Protein AF-A0A968UCP7-F1 (afdb_monomer_lite)

pLDDT: mean 71.87, std 8.46, range [51.84, 84.06]

Secondary structure (DSSP, 8-state):
-PPPPPTT-S------HHHHHHHHHHHHHHHHHHHHHHT-----HHHHHHHHHHHHHHHHHHHHHHHHHH-GGG-

Structure (mmCIF, N/CA/C/O backbone):
dat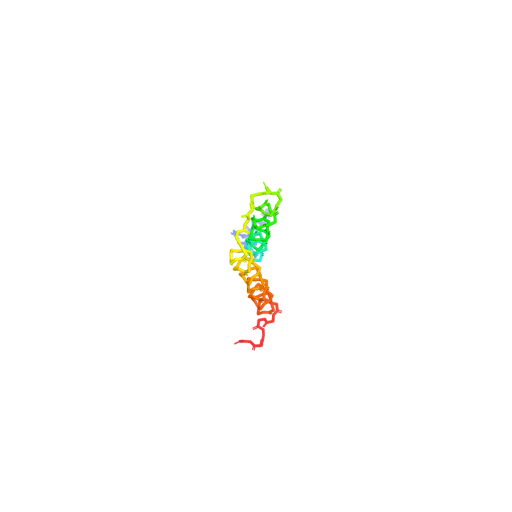a_AF-A0A968UCP7-F1
#
_entry.id   AF-A0A968UCP7-F1
#
loop_
_atom_site.group_PDB
_atom_site.id
_atom_site.type_symbol
_atom_site.label_atom_id
_atom_site.label_alt_id
_atom_site.label_comp_id
_atom_site.label_asym_id
_atom_site.label_entity_id
_atom_site.label_seq_id
_atom_site.pdbx_PDB_ins_code
_atom_site.Cartn_x
_atom_site.Cartn_y
_atom_site.Cartn_z
_atom_site.occupancy
_atom_site.B_iso_or_equiv
_atom_site.auth_seq_id
_atom_site.auth_comp_id
_atom_site.auth_asym_id
_atom_site.auth_atom_id
_atom_site.pdbx_PDB_model_num
ATOM 1 N N . MET A 1 1 ? -58.799 10.468 12.479 1.00 51.84 1 MET A N 1
ATOM 2 C CA . MET A 1 1 ? -57.530 11.215 12.633 1.00 51.84 1 MET A CA 1
ATOM 3 C C . MET A 1 1 ? -56.400 10.200 12.765 1.00 51.84 1 MET A C 1
ATOM 5 O O . MET A 1 1 ? -56.335 9.509 13.771 1.00 51.84 1 MET A O 1
ATOM 9 N N . LYS A 1 2 ? -55.603 10.000 11.707 1.00 63.62 2 LYS A N 1
ATOM 10 C CA . LYS A 1 2 ? -54.488 9.033 11.676 1.00 63.62 2 LYS A CA 1
ATOM 11 C C . LYS A 1 2 ? -53.259 9.701 12.320 1.00 63.62 2 LYS A C 1
ATOM 13 O O . LYS A 1 2 ? -52.941 10.817 11.907 1.00 63.62 2 LYS A O 1
ATOM 18 N N . PRO A 1 3 ? -52.596 9.099 13.321 1.00 71.81 3 PRO A N 1
ATOM 19 C CA . PRO A 1 3 ? -51.464 9.741 13.983 1.00 71.81 3 PRO A CA 1
ATOM 20 C C . PRO A 1 3 ? -50.286 9.877 13.009 1.00 71.81 3 PRO A C 1
ATOM 22 O O . PRO A 1 3 ? -49.995 8.954 12.246 1.00 71.81 3 PRO A O 1
ATOM 25 N N . ARG A 1 4 ? -49.633 11.047 13.013 1.00 71.56 4 ARG A N 1
ATOM 26 C CA . ARG A 1 4 ? -48.410 11.280 12.235 1.00 71.56 4 ARG A CA 1
ATOM 27 C C . ARG A 1 4 ? -47.259 10.470 12.848 1.00 71.56 4 ARG A C 1
ATOM 29 O O . ARG A 1 4 ? -47.096 10.517 14.067 1.00 71.56 4 ARG A O 1
ATOM 36 N N . PRO A 1 5 ? -46.475 9.742 12.038 1.00 73.25 5 PRO A N 1
ATOM 37 C CA . PRO A 1 5 ? -45.315 9.015 12.534 1.00 73.25 5 PRO A CA 1
ATOM 38 C C . PRO A 1 5 ? -44.234 9.996 13.033 1.00 73.25 5 PRO A C 1
ATOM 40 O O . PRO A 1 5 ? -44.103 11.089 12.474 1.00 73.25 5 PRO A O 1
ATOM 43 N N . PRO A 1 6 ? -43.475 9.648 14.089 1.00 71.94 6 PRO A N 1
ATOM 44 C CA . PRO A 1 6 ? -42.436 10.513 14.641 1.00 71.94 6 PRO A CA 1
ATOM 45 C C . PRO A 1 6 ? -41.281 10.700 13.645 1.00 71.94 6 PRO A C 1
ATOM 47 O O . PRO A 1 6 ? -40.901 9.768 12.937 1.00 71.94 6 PRO A O 1
ATOM 50 N N . ALA A 1 7 ? -40.694 11.901 13.625 1.00 68.00 7 ALA A N 1
ATOM 51 C CA . ALA A 1 7 ? -39.654 12.362 12.692 1.00 68.00 7 ALA A CA 1
ATOM 52 C C . ALA A 1 7 ? -38.280 11.650 12.809 1.00 68.00 7 ALA A C 1
ATOM 54 O O . ALA A 1 7 ? -37.266 12.198 12.393 1.00 68.00 7 ALA A O 1
ATOM 55 N N . ASN A 1 8 ? -38.231 10.442 13.375 1.00 65.44 8 ASN A N 1
ATOM 56 C CA . ASN A 1 8 ? -37.007 9.698 13.696 1.00 65.44 8 ASN A CA 1
ATOM 57 C C . ASN A 1 8 ? -36.970 8.282 13.082 1.00 65.44 8 ASN A C 1
ATOM 59 O O . ASN A 1 8 ? -36.270 7.405 13.570 1.00 65.44 8 ASN A O 1
ATOM 63 N N . LEU A 1 9 ? -37.730 8.041 12.007 1.00 63.38 9 LEU A N 1
ATOM 64 C CA . LEU A 1 9 ? -37.791 6.740 11.321 1.00 63.38 9 LEU A CA 1
ATOM 65 C C . LEU A 1 9 ? -36.833 6.603 10.130 1.00 63.38 9 LEU A C 1
ATOM 67 O O . LEU A 1 9 ? -36.962 5.649 9.365 1.00 63.38 9 LEU A O 1
ATOM 71 N N . LEU A 1 10 ? -35.882 7.523 9.944 1.00 65.44 10 LEU A N 1
ATOM 72 C CA . LEU A 1 10 ? -34.843 7.303 8.946 1.00 65.44 10 LEU A CA 1
ATOM 73 C C . LEU A 1 10 ? -33.738 6.453 9.588 1.00 65.44 10 LEU A C 1
ATOM 75 O O . LEU A 1 10 ? -33.082 6.938 10.512 1.00 65.44 10 LEU A O 1
ATOM 79 N N . PRO A 1 11 ? -33.536 5.193 9.159 1.00 62.06 11 PRO A N 1
ATOM 80 C CA . PRO A 1 11 ? -32.417 4.404 9.644 1.00 62.06 11 PRO A CA 1
ATOM 81 C C . PRO A 1 11 ? -31.131 5.184 9.343 1.00 62.06 11 PRO A C 1
ATOM 83 O O . PRO A 1 11 ? -30.957 5.620 8.199 1.00 62.06 11 PRO A O 1
ATOM 86 N N . PRO A 1 12 ? -30.229 5.394 10.321 1.00 57.88 12 PRO A N 1
ATOM 87 C CA . PRO A 1 12 ? -28.892 5.846 9.994 1.00 57.88 12 PRO A CA 1
ATOM 88 C C . PRO A 1 12 ? -28.328 4.755 9.095 1.0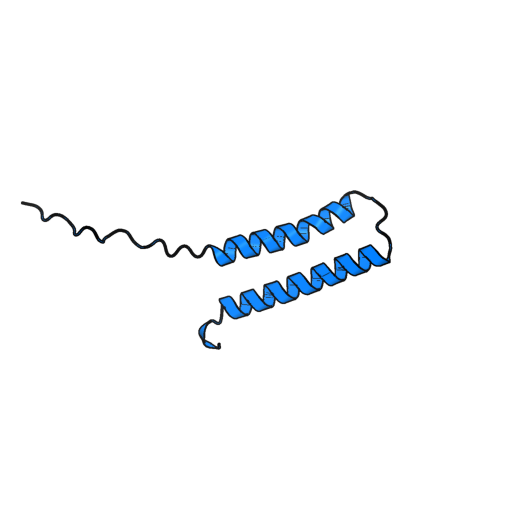0 57.88 12 PRO A C 1
ATOM 90 O O . PRO A 1 12 ? -28.139 3.622 9.538 1.00 57.88 12 PRO A O 1
ATOM 93 N N . ALA A 1 13 ? -28.161 5.061 7.808 1.00 56.38 13 ALA A N 1
ATOM 94 C CA . ALA A 1 13 ? -27.432 4.206 6.897 1.00 56.38 13 ALA A CA 1
ATOM 95 C C . ALA A 1 13 ? -26.044 4.051 7.522 1.00 56.38 13 ALA A C 1
ATOM 97 O O . ALA A 1 13 ? -25.203 4.942 7.418 1.00 56.38 13 ALA A O 1
ATOM 98 N N . ALA A 1 14 ? -25.860 2.968 8.284 1.00 56.66 14 ALA A N 1
ATOM 99 C CA . ALA A 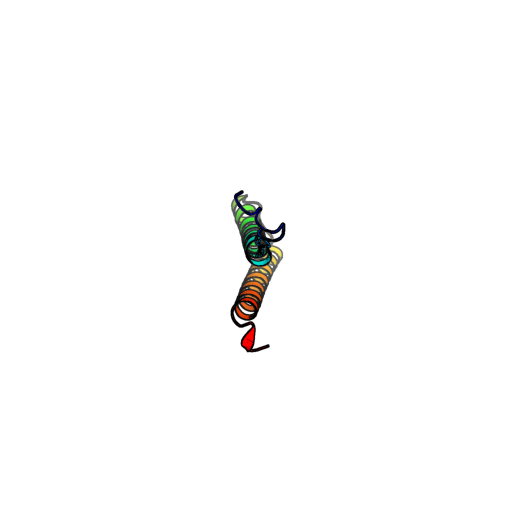1 14 ? -24.613 2.570 8.911 1.00 56.66 14 ALA A CA 1
ATOM 100 C C . ALA A 1 14 ? -23.720 2.112 7.771 1.00 56.66 14 ALA A C 1
ATOM 102 O O . ALA A 1 14 ? -23.582 0.937 7.433 1.00 56.66 14 ALA A O 1
ATOM 103 N N . GLN A 1 15 ? -23.237 3.122 7.078 1.00 60.03 15 GLN A N 1
ATOM 104 C CA . GLN A 1 15 ? -22.611 3.036 5.801 1.00 60.03 15 GLN A CA 1
ATOM 105 C C . GLN A 1 15 ? -21.218 2.479 6.056 1.00 60.03 15 GLN A C 1
ATOM 107 O O . GLN A 1 15 ? -20.271 3.198 6.375 1.00 60.03 15 GLN A O 1
ATOM 112 N N . SER A 1 16 ? -21.108 1.158 5.958 1.00 55.75 16 SER A N 1
ATOM 113 C CA . SER A 1 16 ? -19.872 0.403 6.146 1.00 55.75 16 SER A CA 1
ATOM 114 C C . SER A 1 16 ? -18.969 0.572 4.911 1.00 55.75 16 SER A C 1
ATOM 116 O O . SER A 1 16 ? -18.535 -0.387 4.280 1.00 55.75 16 SER A O 1
ATOM 118 N N . PHE A 1 17 ? -18.684 1.824 4.540 1.00 60.78 17 PHE A N 1
ATOM 119 C CA . PHE A 1 17 ? -17.794 2.196 3.440 1.00 60.78 17 PHE A CA 1
ATOM 120 C C . PHE A 1 17 ? -16.326 1.760 3.581 1.00 60.78 17 PHE A C 1
ATOM 122 O O . PHE A 1 17 ? -15.714 1.538 2.533 1.00 60.78 17 PHE A O 1
ATOM 129 N N . PRO A 1 18 ? -15.728 1.601 4.785 1.00 65.75 18 PRO A N 1
ATOM 130 C CA . PRO A 1 18 ? -14.291 1.344 4.886 1.00 65.75 18 PRO A CA 1
ATOM 131 C C . PRO A 1 18 ? -13.849 0.088 4.134 1.00 65.75 18 PRO A C 1
ATOM 133 O O . PRO A 1 18 ? -12.829 0.103 3.454 1.00 65.75 18 PRO A O 1
ATOM 136 N N . ARG A 1 19 ? -14.651 -0.985 4.189 1.00 69.12 19 ARG A N 1
ATOM 137 C CA . ARG A 1 19 ? -14.315 -2.263 3.543 1.00 69.12 19 ARG A CA 1
ATOM 138 C C . ARG A 1 19 ? -14.277 -2.156 2.020 1.00 69.12 19 ARG A C 1
ATOM 140 O O . ARG A 1 19 ? -13.383 -2.721 1.402 1.00 69.12 19 ARG A O 1
ATOM 147 N N . VAL A 1 20 ? -15.215 -1.421 1.420 1.00 71.75 20 VAL A N 1
ATOM 148 C CA . VAL A 1 20 ? -15.309 -1.293 -0.043 1.00 71.75 20 VAL A CA 1
ATOM 149 C C . VAL A 1 20 ? -14.181 -0.419 -0.581 1.00 71.75 20 VAL A C 1
ATOM 151 O O . VAL A 1 20 ? -13.520 -0.807 -1.539 1.00 71.75 20 VAL A O 1
ATOM 154 N N . VAL A 1 21 ? -13.907 0.718 0.069 1.00 72.31 21 VAL A N 1
ATOM 155 C CA . VAL A 1 21 ? -12.802 1.612 -0.316 1.00 72.31 21 VAL A CA 1
ATOM 156 C C . VAL A 1 21 ? -11.457 0.900 -0.177 1.00 72.31 21 VAL A C 1
ATOM 158 O O . VAL A 1 21 ? -10.611 1.006 -1.060 1.00 72.31 21 VAL A O 1
ATOM 161 N N . PHE A 1 22 ? -11.277 0.115 0.885 1.00 76.00 22 PHE A N 1
ATOM 162 C CA . PHE A 1 22 ? -10.059 -0.658 1.105 1.00 76.00 22 PHE A CA 1
ATOM 163 C C . PHE A 1 22 ? -9.838 -1.732 0.035 1.00 76.00 22 PHE A C 1
ATOM 165 O O . PHE A 1 22 ? -8.742 -1.862 -0.511 1.00 76.00 22 PHE A O 1
ATOM 172 N N . LEU A 1 23 ? -10.890 -2.477 -0.304 1.00 77.00 23 LEU A N 1
ATOM 173 C CA . LEU A 1 23 ? -10.828 -3.517 -1.326 1.00 77.00 23 LEU A CA 1
ATOM 174 C C . LEU A 1 23 ? -10.581 -2.919 -2.718 1.00 77.00 23 LEU A C 1
ATOM 176 O O . LEU A 1 23 ? -9.797 -3.463 -3.497 1.00 77.00 23 LEU A O 1
ATOM 180 N N . PHE A 1 24 ? -11.172 -1.757 -3.000 1.00 79.62 24 PHE A N 1
ATOM 181 C CA . PHE A 1 24 ? -10.907 -0.990 -4.214 1.00 79.62 24 PHE A CA 1
ATOM 182 C C . PHE A 1 24 ? -9.450 -0.511 -4.277 1.00 79.62 24 PHE A C 1
ATOM 184 O O . PHE A 1 24 ? -8.810 -0.656 -5.314 1.00 79.62 24 PHE A O 1
ATOM 191 N N . LEU A 1 25 ? -8.892 -0.025 -3.161 1.00 74.94 25 LEU A N 1
ATOM 192 C CA . LEU A 1 25 ? -7.490 0.392 -3.065 1.00 74.94 25 LEU A CA 1
ATOM 193 C C . LEU A 1 25 ? -6.527 -0.788 -3.273 1.00 74.94 25 LEU A C 1
ATOM 195 O O . LEU A 1 25 ? -5.576 -0.667 -4.038 1.00 74.94 25 LEU A O 1
ATOM 199 N N . CYS A 1 26 ? -6.795 -1.941 -2.649 1.00 77.06 26 CYS A N 1
ATOM 200 C CA . CYS A 1 26 ? -5.990 -3.155 -2.827 1.00 77.06 26 CYS A CA 1
ATOM 201 C C . CYS A 1 26 ? -6.027 -3.640 -4.277 1.00 77.06 26 CYS A C 1
ATOM 203 O O . CYS A 1 26 ? -4.995 -3.979 -4.848 1.00 77.06 26 CYS A O 1
ATOM 205 N N . THR A 1 27 ? -7.210 -3.622 -4.892 1.00 78.00 27 THR A N 1
ATOM 206 C CA . THR A 1 27 ? -7.368 -3.983 -6.304 1.00 78.00 27 THR A CA 1
ATOM 207 C C . THR A 1 27 ? -6.609 -3.001 -7.194 1.00 78.00 27 THR A C 1
ATOM 209 O O . THR A 1 27 ? -5.872 -3.425 -8.076 1.00 78.00 27 THR A O 1
ATOM 212 N N . ASN A 1 28 ? -6.706 -1.694 -6.932 1.00 75.75 28 ASN A N 1
ATOM 213 C CA . ASN A 1 28 ? -5.982 -0.670 -7.684 1.00 75.75 28 ASN A CA 1
ATOM 214 C C . ASN A 1 28 ? -4.457 -0.844 -7.567 1.00 75.75 28 ASN A C 1
ATOM 216 O O . ASN A 1 28 ? -3.749 -0.784 -8.572 1.00 75.75 28 ASN A O 1
ATOM 220 N N . LEU A 1 29 ? -3.968 -1.160 -6.365 1.00 73.38 29 LEU A N 1
ATOM 221 C CA . LEU A 1 29 ? -2.546 -1.369 -6.112 1.00 73.38 29 LEU A CA 1
ATOM 222 C C . LEU A 1 29 ? -2.002 -2.687 -6.680 1.00 73.38 29 LEU A C 1
ATOM 224 O O . LEU A 1 29 ? -0.810 -2.767 -6.945 1.00 73.38 29 LEU A O 1
ATOM 228 N N . LEU A 1 30 ? -2.838 -3.707 -6.887 1.00 73.44 30 LEU A N 1
ATOM 229 C CA . LEU A 1 30 ? -2.456 -4.938 -7.593 1.00 73.44 30 LEU A CA 1
ATOM 230 C C . LEU A 1 30 ? -2.505 -4.764 -9.117 1.00 73.44 30 LEU A C 1
ATOM 232 O O . LEU A 1 30 ? -1.656 -5.292 -9.835 1.00 73.44 30 LEU A O 1
ATOM 236 N N . VAL A 1 31 ? -3.483 -4.005 -9.616 1.00 73.62 31 VAL A N 1
ATOM 237 C CA . VAL A 1 31 ? -3.673 -3.766 -11.052 1.00 73.62 31 VAL A CA 1
ATOM 238 C C . VAL A 1 31 ? -2.579 -2.860 -11.614 1.00 73.62 31 VAL A C 1
ATOM 240 O O . VAL A 1 31 ? -2.102 -3.128 -12.709 1.00 73.62 31 VAL A O 1
ATOM 243 N N . ALA A 1 32 ? -2.115 -1.844 -10.880 1.00 71.62 32 ALA A N 1
ATOM 244 C CA . ALA A 1 32 ? -1.027 -0.971 -11.335 1.00 71.62 32 ALA A CA 1
ATOM 245 C C . ALA A 1 32 ? 0.266 -1.737 -11.738 1.00 71.62 32 ALA A C 1
ATOM 247 O O . ALA A 1 32 ? 0.701 -1.580 -12.879 1.00 71.62 32 ALA A O 1
ATOM 248 N N . PRO A 1 33 ? 0.857 -2.612 -10.896 1.00 65.25 33 PRO A N 1
ATOM 249 C CA . PRO A 1 33 ? 1.985 -3.465 -11.278 1.00 65.25 33 PRO A CA 1
ATOM 250 C C . PRO A 1 33 ? 1.643 -4.484 -12.367 1.00 65.25 33 PRO A C 1
ATOM 252 O O . PRO A 1 33 ? 2.487 -4.750 -13.219 1.00 65.25 33 PRO A O 1
ATOM 255 N N . ALA A 1 34 ? 0.433 -5.055 -12.364 1.00 68.44 34 ALA A N 1
ATOM 256 C CA . ALA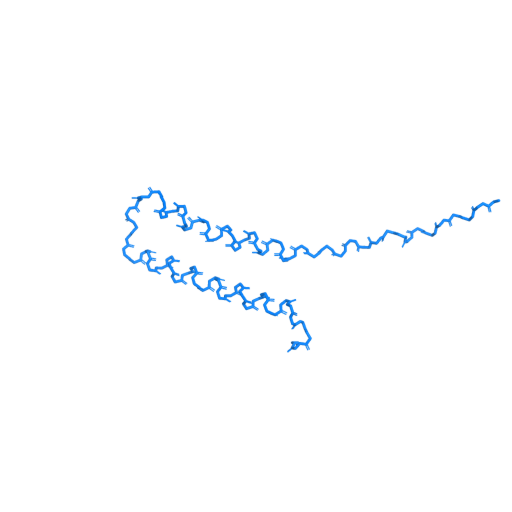 A 1 34 ? 0.017 -6.014 -13.390 1.00 68.44 34 ALA A CA 1
ATOM 257 C C . ALA A 1 34 ? -0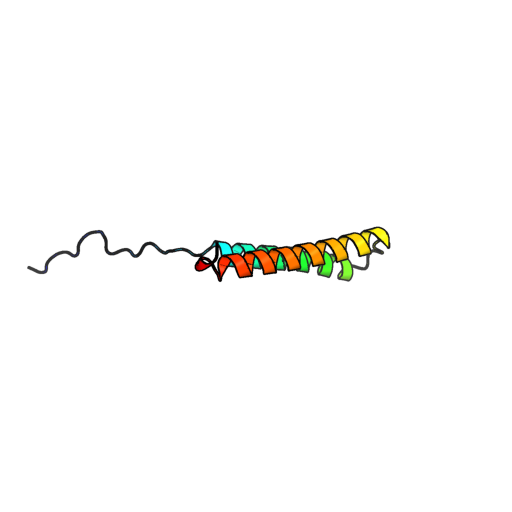.063 -5.365 -14.782 1.00 68.44 34 ALA A C 1
ATOM 259 O O . ALA A 1 34 ? 0.373 -5.958 -15.766 1.00 68.44 34 ALA A O 1
ATOM 260 N N . VAL A 1 35 ? -0.559 -4.126 -14.853 1.00 66.44 35 VAL A N 1
ATOM 261 C CA . VAL A 1 35 ? -0.563 -3.318 -16.077 1.00 66.44 35 VAL A CA 1
ATOM 262 C C . VAL A 1 35 ? 0.863 -2.924 -16.441 1.00 66.44 35 VAL A C 1
ATOM 264 O O . VAL A 1 35 ? 1.249 -3.135 -17.581 1.00 66.44 35 VAL A O 1
ATOM 267 N N . GLN A 1 36 ? 1.679 -2.460 -15.487 1.00 69.25 36 GLN A N 1
ATOM 268 C CA . GLN A 1 36 ? 3.084 -2.104 -15.734 1.00 69.25 36 GLN A CA 1
AT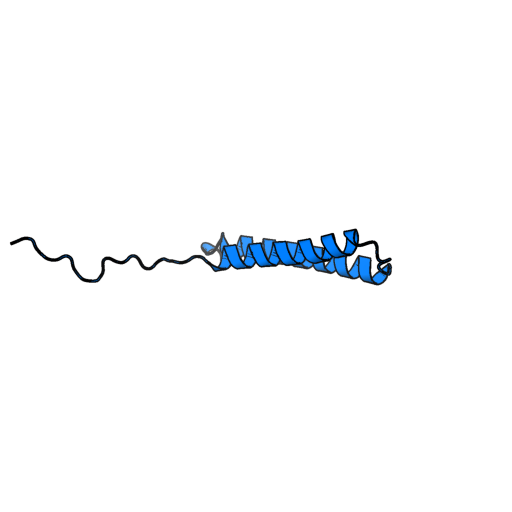OM 269 C C . GLN A 1 36 ? 3.891 -3.275 -16.322 1.00 69.25 36 GLN A C 1
ATOM 271 O O . GLN A 1 36 ? 4.690 -3.074 -17.233 1.00 69.25 36 GLN A O 1
ATOM 276 N N . ALA A 1 37 ? 3.667 -4.496 -15.828 1.00 65.50 37 ALA A N 1
ATOM 277 C CA . ALA A 1 37 ? 4.281 -5.709 -16.360 1.00 65.50 37 ALA A CA 1
ATOM 278 C C . ALA A 1 37 ? 3.742 -6.086 -17.754 1.00 65.50 37 ALA A C 1
ATOM 280 O O . ALA A 1 37 ? 4.483 -6.633 -18.568 1.00 65.50 37 ALA A O 1
ATOM 281 N N . ALA A 1 38 ? 2.473 -5.780 -18.047 1.00 65.44 38 ALA A N 1
ATOM 282 C CA . ALA A 1 38 ? 1.862 -6.011 -19.355 1.00 65.44 38 ALA A CA 1
ATOM 283 C C . ALA A 1 38 ? 2.327 -5.006 -20.428 1.00 65.44 38 ALA A C 1
ATOM 285 O O . ALA A 1 38 ? 2.310 -5.341 -21.611 1.00 65.44 38 ALA A O 1
ATOM 286 N N . THR A 1 39 ? 2.774 -3.805 -20.039 1.00 66.19 39 THR A N 1
ATOM 287 C CA . THR A 1 39 ? 3.241 -2.761 -20.972 1.00 66.19 39 THR A CA 1
ATOM 288 C C . THR A 1 39 ? 4.615 -3.058 -21.596 1.00 66.19 39 THR A C 1
ATOM 290 O O . THR A 1 39 ? 5.038 -2.341 -22.494 1.00 66.19 39 THR A O 1
ATOM 293 N N . GLY A 1 40 ? 5.313 -4.122 -21.178 1.00 57.25 40 GLY A N 1
ATOM 294 C CA . GLY A 1 40 ? 6.502 -4.639 -21.874 1.00 57.25 40 GLY A CA 1
ATOM 295 C C . GLY A 1 40 ? 7.778 -3.795 -21.756 1.00 57.25 40 GLY A C 1
ATOM 296 O O . GLY A 1 40 ? 8.795 -4.160 -22.344 1.00 57.25 40 GLY A O 1
ATOM 297 N N . ASP A 1 41 ? 7.755 -2.704 -20.989 1.00 66.12 41 ASP A N 1
ATOM 298 C CA . ASP A 1 41 ? 8.958 -1.933 -20.676 1.00 66.12 41 ASP A CA 1
ATOM 299 C C . ASP A 1 41 ? 9.866 -2.771 -19.764 1.00 66.12 41 ASP A C 1
ATOM 301 O O . ASP A 1 41 ? 9.404 -3.352 -18.775 1.00 66.12 41 ASP A O 1
ATOM 305 N N . ALA A 1 42 ? 11.146 -2.901 -20.126 1.00 66.81 42 ALA A N 1
ATOM 306 C CA . ALA A 1 42 ? 12.081 -3.812 -19.472 1.00 66.81 42 ALA A CA 1
ATOM 307 C C . ALA A 1 42 ? 12.424 -3.300 -18.068 1.00 66.81 42 ALA A C 1
ATOM 309 O O . ALA A 1 42 ? 13.415 -2.605 -17.841 1.00 66.81 42 ALA A O 1
ATOM 310 N N . LEU A 1 43 ? 11.572 -3.655 -17.112 1.00 69.88 43 LEU A N 1
ATOM 311 C CA . LEU A 1 43 ? 11.717 -3.286 -15.721 1.00 69.88 43 LEU A CA 1
ATOM 312 C C . LEU A 1 43 ? 13.040 -3.856 -15.194 1.00 69.88 43 LEU A C 1
ATOM 314 O O . LEU A 1 43 ? 13.265 -5.070 -15.221 1.00 69.88 43 LEU A O 1
ATOM 318 N N . SER A 1 44 ? 13.930 -2.984 -14.712 1.00 76.00 44 SER A N 1
ATOM 319 C CA . SER A 1 44 ? 15.221 -3.416 -14.169 1.00 76.00 44 SER A CA 1
ATOM 320 C C . SER A 1 44 ? 15.010 -4.486 -13.092 1.00 76.00 44 SER A C 1
ATOM 322 O O . SER A 1 44 ? 14.026 -4.442 -12.344 1.00 76.00 44 SER A O 1
ATOM 324 N N . ARG A 1 45 ? 15.925 -5.462 -12.984 1.00 75.19 45 ARG A N 1
ATOM 325 C CA . ARG A 1 45 ? 15.813 -6.571 -12.010 1.00 75.19 45 ARG A CA 1
ATOM 326 C C . ARG A 1 45 ? 15.515 -6.060 -10.598 1.00 75.19 45 ARG A C 1
ATOM 328 O O . ARG A 1 45 ? 14.690 -6.643 -9.904 1.00 75.19 45 ARG A O 1
ATOM 335 N N . SER A 1 46 ? 16.134 -4.951 -10.198 1.00 75.69 46 SER A N 1
ATOM 336 C CA . SER A 1 46 ? 15.902 -4.324 -8.894 1.00 75.69 46 SER A CA 1
ATOM 337 C C . SER A 1 46 ? 14.477 -3.786 -8.730 1.00 75.69 46 SER A C 1
ATOM 339 O O . SER A 1 46 ? 13.861 -4.007 -7.690 1.00 75.69 46 SER A O 1
ATOM 341 N N . GLN A 1 47 ? 13.922 -3.133 -9.753 1.00 75.75 47 GLN A N 1
ATOM 342 C CA . GLN A 1 47 ? 12.546 -2.630 -9.736 1.00 75.75 47 GLN A CA 1
ATOM 343 C C . GLN A 1 47 ? 11.523 -3.765 -9.716 1.00 75.75 47 GLN A C 1
ATOM 345 O O . GLN A 1 47 ? 10.536 -3.672 -8.991 1.00 75.75 47 GLN A O 1
ATOM 350 N N . SER A 1 48 ? 11.777 -4.852 -10.448 1.00 78.31 48 SER A N 1
ATOM 351 C CA . SER A 1 48 ? 10.910 -6.038 -10.442 1.00 78.31 48 SER A CA 1
ATOM 352 C C . SER A 1 48 ? 10.817 -6.666 -9.049 1.00 78.31 48 SER A C 1
ATOM 354 O O . SER A 1 48 ? 9.721 -6.972 -8.571 1.00 78.31 48 SER A O 1
ATOM 356 N N . TYR A 1 49 ? 11.955 -6.803 -8.360 1.00 77.38 49 TYR A N 1
ATOM 357 C CA . TYR A 1 49 ? 11.986 -7.283 -6.976 1.00 77.38 49 TYR A CA 1
ATOM 358 C C . TYR A 1 49 ? 11.302 -6.311 -6.010 1.00 77.38 49 TYR A C 1
ATOM 360 O O . TYR A 1 49 ? 10.538 -6.756 -5.156 1.00 77.38 49 TYR A O 1
ATOM 368 N N . ALA A 1 50 ? 11.522 -5.001 -6.162 1.00 80.81 50 ALA A N 1
ATOM 369 C CA . ALA A 1 50 ? 10.881 -3.991 -5.323 1.00 80.81 50 ALA A CA 1
ATOM 370 C C . ALA A 1 50 ? 9.350 -4.010 -5.464 1.00 80.81 50 ALA A C 1
ATOM 372 O O . ALA A 1 50 ? 8.650 -4.020 -4.455 1.00 80.81 50 ALA A O 1
ATOM 373 N N . LEU A 1 51 ? 8.827 -4.087 -6.693 1.00 80.62 51 LEU A N 1
ATOM 374 C CA . LEU A 1 51 ? 7.387 -4.180 -6.958 1.00 80.62 51 LEU A CA 1
ATOM 375 C C . LEU A 1 51 ? 6.782 -5.480 -6.426 1.00 80.62 51 LEU A C 1
ATOM 377 O O . LEU A 1 51 ? 5.704 -5.453 -5.837 1.00 80.62 51 LEU A O 1
ATOM 381 N N . SER A 1 52 ? 7.495 -6.599 -6.564 1.00 78.69 52 SER A N 1
ATOM 382 C CA . SER A 1 52 ? 7.044 -7.891 -6.032 1.00 78.69 52 SER A CA 1
ATOM 383 C C . SER A 1 52 ? 6.982 -7.887 -4.501 1.00 78.69 52 SER A C 1
ATOM 385 O O . SER A 1 52 ? 5.983 -8.309 -3.919 1.00 78.69 52 SER A O 1
ATOM 387 N N . LEU A 1 53 ? 8.025 -7.370 -3.840 1.00 81.94 53 LEU A N 1
ATOM 388 C CA . LEU A 1 53 ? 8.082 -7.264 -2.381 1.00 81.94 53 LEU A CA 1
ATOM 389 C C . LEU A 1 53 ? 7.005 -6.307 -1.855 1.00 81.94 53 LEU A C 1
ATOM 391 O O . LEU A 1 53 ? 6.304 -6.634 -0.901 1.00 81.94 53 LEU A O 1
ATOM 395 N N . LEU A 1 54 ? 6.839 -5.151 -2.504 1.00 83.75 54 LEU A N 1
ATOM 396 C CA . LEU A 1 54 ? 5.815 -4.170 -2.153 1.00 83.75 54 LEU A CA 1
ATOM 397 C C . LEU A 1 54 ? 4.409 -4.764 -2.290 1.00 83.75 54 LEU A C 1
ATOM 399 O O . LEU A 1 54 ? 3.601 -4.631 -1.372 1.00 83.75 54 LEU A O 1
ATOM 403 N N . GLY A 1 55 ? 4.136 -5.469 -3.392 1.00 81.88 55 GLY A N 1
ATOM 404 C CA . GLY A 1 55 ? 2.870 -6.170 -3.601 1.00 81.88 55 GLY A CA 1
ATOM 405 C C . GLY A 1 55 ? 2.590 -7.199 -2.502 1.00 81.88 55 GLY A C 1
ATOM 406 O O . GLY A 1 55 ? 1.495 -7.216 -1.942 1.00 81.88 55 GLY A O 1
ATOM 407 N N . LEU A 1 56 ? 3.593 -8.000 -2.125 1.00 82.50 56 LEU A N 1
ATOM 408 C CA . LEU A 1 56 ? 3.469 -8.994 -1.054 1.00 82.50 56 LEU A CA 1
ATOM 409 C C . LEU A 1 56 ? 3.172 -8.346 0.306 1.00 82.50 56 LEU A C 1
ATOM 411 O O . LEU A 1 56 ? 2.270 -8.793 1.015 1.00 82.50 56 LEU A O 1
ATOM 415 N N . VAL A 1 57 ? 3.885 -7.270 0.656 1.00 84.06 57 VAL A N 1
ATOM 416 C CA . VAL A 1 57 ? 3.676 -6.523 1.909 1.00 84.06 57 VAL A CA 1
ATOM 417 C C . VAL A 1 57 ? 2.271 -5.929 1.965 1.00 84.06 57 VAL A C 1
ATOM 419 O O . VAL A 1 57 ? 1.606 -6.024 2.997 1.00 84.06 57 VAL A O 1
ATOM 422 N N . VAL A 1 58 ? 1.790 -5.357 0.861 1.00 83.38 58 VAL A N 1
ATOM 423 C CA . VAL A 1 58 ? 0.444 -4.775 0.803 1.00 83.38 58 VAL A CA 1
ATOM 424 C C . VAL A 1 58 ? -0.616 -5.852 0.990 1.00 83.38 58 VAL A C 1
ATOM 426 O O . VAL A 1 58 ? -1.536 -5.650 1.778 1.00 83.38 58 VAL A O 1
ATOM 429 N N . VAL A 1 59 ? -0.496 -6.998 0.315 1.00 80.56 59 VAL A N 1
ATOM 430 C CA . VAL A 1 59 ? -1.453 -8.109 0.461 1.00 80.56 59 VAL A CA 1
ATOM 431 C C . VAL A 1 59 ? -1.459 -8.647 1.895 1.00 80.56 59 VAL A C 1
ATOM 433 O O . VAL A 1 59 ? -2.530 -8.901 2.454 1.00 80.56 59 VAL A O 1
ATOM 436 N N . ALA A 1 60 ? -0.287 -8.774 2.523 1.00 80.88 60 ALA A N 1
ATOM 437 C CA . ALA A 1 60 ? -0.174 -9.195 3.918 1.00 80.88 60 ALA A CA 1
ATOM 438 C C . ALA A 1 60 ? -0.853 -8.194 4.869 1.00 80.88 60 ALA A C 1
ATOM 440 O O . ALA A 1 60 ? -1.669 -8.591 5.703 1.00 80.88 60 ALA A O 1
ATOM 441 N N . LEU A 1 61 ? -0.580 -6.894 4.702 1.00 82.25 61 LEU A N 1
ATOM 442 C CA . LEU A 1 61 ? -1.193 -5.833 5.503 1.00 82.25 61 LEU A CA 1
ATOM 443 C C . LEU A 1 61 ? -2.709 -5.768 5.285 1.00 82.25 61 LEU A C 1
ATOM 445 O O . LEU A 1 61 ? -3.468 -5.611 6.239 1.00 82.25 61 LEU A O 1
ATOM 449 N N . ALA A 1 62 ? -3.159 -5.946 4.045 1.00 82.12 62 ALA A N 1
ATOM 450 C CA . ALA A 1 62 ? -4.569 -5.998 3.701 1.00 82.12 62 ALA A CA 1
ATOM 451 C C . ALA A 1 62 ? -5.293 -7.152 4.373 1.00 82.12 62 ALA A C 1
ATOM 453 O O . ALA A 1 62 ? -6.354 -6.951 4.960 1.00 82.12 62 ALA A O 1
ATOM 454 N N . THR A 1 63 ? -4.688 -8.334 4.360 1.00 83.31 63 THR A N 1
ATOM 455 C CA . THR A 1 63 ? -5.228 -9.503 5.054 1.00 83.31 63 THR A CA 1
ATOM 456 C C . THR A 1 63 ? -5.261 -9.271 6.564 1.00 83.31 63 THR A C 1
ATOM 458 O O . THR A 1 63 ? -6.276 -9.554 7.194 1.00 83.31 63 THR A O 1
ATOM 461 N N . TYR A 1 64 ? -4.201 -8.699 7.145 1.00 81.19 64 TYR A N 1
ATOM 462 C CA . TYR A 1 64 ? -4.150 -8.367 8.571 1.00 81.19 64 TYR A CA 1
ATOM 463 C C . TYR A 1 64 ? -5.283 -7.420 8.976 1.00 81.19 64 TYR A C 1
ATOM 465 O O . TYR A 1 64 ? -6.049 -7.722 9.889 1.00 81.19 64 TYR A O 1
ATOM 473 N N . LEU A 1 65 ? -5.437 -6.305 8.258 1.00 83.50 65 LEU A N 1
ATOM 474 C CA . LEU A 1 65 ? -6.502 -5.339 8.524 1.00 83.50 65 LEU A CA 1
ATOM 475 C C . LEU A 1 65 ? -7.888 -5.950 8.311 1.00 83.50 65 LEU A C 1
ATOM 477 O O . LEU A 1 65 ? -8.805 -5.654 9.073 1.00 83.50 65 LEU A O 1
ATOM 481 N N . PHE A 1 66 ? -8.044 -6.835 7.324 1.00 82.69 66 PHE A N 1
ATOM 482 C CA . PHE A 1 66 ? -9.281 -7.585 7.131 1.00 82.69 66 PHE A CA 1
ATOM 483 C C . PHE A 1 66 ? -9.581 -8.451 8.359 1.00 82.69 66 PHE A C 1
ATOM 485 O O . PHE A 1 66 ? -10.660 -8.337 8.931 1.00 82.69 66 PHE A O 1
ATOM 492 N N . VAL A 1 67 ? -8.619 -9.243 8.835 1.00 80.94 67 VAL A N 1
ATOM 493 C CA . VAL A 1 67 ? -8.780 -10.070 10.042 1.00 80.94 67 VAL A CA 1
ATOM 494 C C . VAL A 1 67 ? -9.158 -9.217 11.254 1.00 80.94 67 VAL A C 1
ATOM 496 O O . VAL A 1 67 ? -10.136 -9.538 11.925 1.00 80.94 67 VAL A O 1
ATOM 499 N N . VAL A 1 68 ? -8.461 -8.101 11.490 1.00 80.56 68 VAL A N 1
ATOM 500 C CA . VAL A 1 68 ? -8.774 -7.154 12.579 1.00 80.56 68 VAL A CA 1
ATOM 501 C C . VAL A 1 68 ? -10.201 -6.609 12.446 1.00 80.56 68 VAL A C 1
ATOM 503 O O . VAL A 1 68 ? -10.950 -6.577 13.417 1.00 80.56 68 VAL A O 1
ATOM 506 N N . MET A 1 69 ? -10.623 -6.250 11.232 1.00 79.31 69 MET A N 1
ATOM 507 C CA . MET A 1 69 ? -11.962 -5.721 10.951 1.00 79.31 69 MET A CA 1
ATOM 508 C C . MET A 1 69 ? -13.078 -6.774 11.099 1.00 79.31 69 MET A C 1
ATOM 510 O O . MET A 1 69 ? -14.242 -6.405 11.262 1.00 79.31 69 MET A O 1
ATOM 514 N N . PHE A 1 70 ? -12.780 -8.070 10.968 1.00 73.94 70 PHE A N 1
ATOM 515 C CA . PHE A 1 70 ? -13.747 -9.172 11.125 1.00 73.94 70 PHE A CA 1
ATOM 516 C C . PHE A 1 70 ? -13.715 -9.827 12.510 1.00 73.94 70 PHE A C 1
ATOM 518 O O . PHE A 1 70 ? -14.640 -10.560 12.852 1.00 73.94 70 PHE A O 1
ATOM 525 N N . GLN A 1 71 ? -12.689 -9.558 13.311 1.00 70.75 71 GLN A N 1
ATOM 526 C CA . GLN A 1 71 ? -12.566 -10.005 14.697 1.00 70.75 71 GLN A CA 1
ATOM 527 C C . GLN A 1 71 ? -12.465 -8.786 15.631 1.00 70.75 71 GLN A C 1
ATOM 529 O O . GLN A 1 71 ? -11.459 -8.650 16.329 1.00 70.75 71 GLN A O 1
ATOM 534 N N . PRO A 1 72 ? -13.477 -7.891 15.669 1.00 63.66 72 PRO A N 1
ATOM 535 C CA . PRO A 1 72 ? -13.415 -6.709 16.531 1.00 63.66 72 PRO A CA 1
ATOM 536 C C . PRO A 1 72 ? -13.347 -7.082 18.021 1.00 63.66 72 PRO A C 1
ATOM 538 O O . PRO A 1 72 ? -12.877 -6.297 18.822 1.00 63.66 72 PRO A O 1
ATOM 541 N N . GLU A 1 73 ? -13.799 -8.284 18.385 1.00 60.03 73 GLU A N 1
ATOM 542 C CA . GLU A 1 73 ? -14.044 -8.740 19.762 1.00 60.03 73 GLU A CA 1
ATOM 543 C C . GLU A 1 73 ? -12.783 -9.238 20.495 1.00 60.03 73 GLU A C 1
ATOM 545 O O . GLU A 1 73 ? -12.843 -9.595 21.670 1.00 60.03 73 GLU A O 1
ATOM 550 N N . ARG A 1 74 ? -11.642 -9.313 19.796 1.00 61.41 74 ARG A N 1
ATOM 551 C CA . ARG A 1 74 ? -10.352 -9.797 20.325 1.00 61.41 74 ARG A CA 1
ATOM 552 C C . ARG A 1 74 ? -9.283 -8.700 20.457 1.00 61.41 74 ARG A C 1
ATOM 554 O O . ARG A 1 74 ? -8.142 -9.033 20.785 1.00 61.41 74 ARG A O 1
ATOM 561 N N . PHE A 1 75 ? -9.652 -7.445 20.202 1.00 55.69 75 PHE A N 1
ATOM 562 C CA . PHE A 1 75 ? -8.834 -6.236 20.345 1.00 55.69 75 PHE A CA 1
ATOM 563 C C . PHE A 1 75 ? -9.553 -5.226 21.238 1.00 55.69 75 PHE A C 1
ATOM 565 O O . PHE A 1 75 ? -8.841 -4.501 21.964 1.00 55.69 75 PHE A O 1
#

Radius of gyration: 21.67 Å; chains: 1; bounding box: 73×22×42 Å

Sequence (75 aa):
MKPRPPANLLPPAAQSFPRVVFLFLCTNLLVAPAVQAATGDALSRSQSYALSLLGLVVVALATYLFVVMFQPERF

Foldseek 3Di:
DDDDDDPPPDPPPPPPPPLVVLVVVLVVLVVVVVVVVVVPDPQPPVRVVVSVVVNVVSVVVSVVVVVCVVCVPVD